Protein AF-L0NA58-F1 (afdb_monomer_lite)

Organism: NCBI:txid1125847

Secondary structure (DSSP, 8-state):
--PPPPHHHHHH-HHHHHHHHHTT--HHHHHHHHHHHHHHHHHHHHHHHHHHHHHHHHHHHHHHHHHHHHTT--

Radius of gyration: 24.09 Å; chains: 1; bounding box: 48×21×66 Å

pLDDT: mean 86.23, std 13.64, range [36.94, 96.44]

Foldseek 3Di:
DPDDDDLVRCLVDVVSVVVCVVVVHDSVNVSVVVVVVVVVVVVVVVVVVVVVVVVVVVVVVVVVVVVVVVPPDD

Structure (mmCIF, N/CA/C/O backbone):
data_AF-L0NA58-F1
#
_entry.id   AF-L0NA58-F1
#
loop_
_atom_site.group_PDB
_atom_site.id
_atom_site.type_symbol
_atom_site.label_atom_id
_atom_site.label_alt_id
_atom_site.label_comp_id
_atom_site.label_asym_id
_atom_site.label_entity_id
_atom_site.label_seq_id
_atom_site.p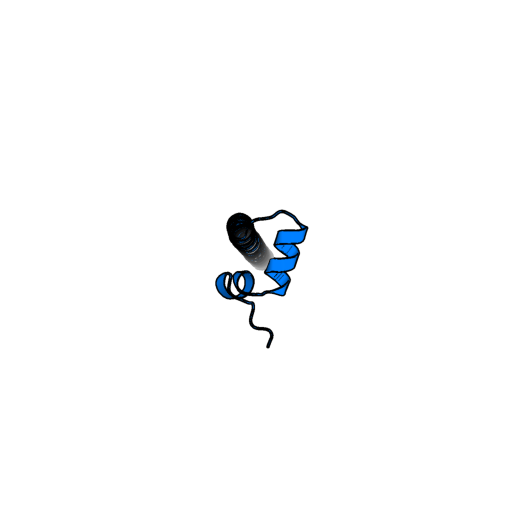dbx_PDB_ins_code
_atom_site.Cartn_x
_atom_site.Cartn_y
_atom_site.Cartn_z
_atom_site.occupancy
_atom_site.B_iso_or_equiv
_atom_site.auth_seq_id
_atom_site.auth_comp_id
_atom_site.auth_asym_id
_atom_site.auth_atom_id
_atom_site.pdbx_PDB_model_num
ATOM 1 N N . MET A 1 1 ? 14.617 -11.333 14.562 1.00 36.94 1 MET A N 1
ATOM 2 C CA . MET A 1 1 ? 13.892 -11.060 13.305 1.00 36.94 1 MET A CA 1
ATOM 3 C C . MET A 1 1 ? 12.610 -10.367 13.707 1.00 36.94 1 MET A C 1
ATOM 5 O O . MET A 1 1 ? 11.909 -10.925 14.538 1.00 36.94 1 MET A O 1
ATOM 9 N N . ALA A 1 2 ? 12.374 -9.142 13.243 1.00 58.47 2 ALA A N 1
ATOM 10 C CA . ALA A 1 2 ? 11.097 -8.478 13.474 1.00 58.47 2 ALA A CA 1
ATOM 11 C C . ALA A 1 2 ? 10.073 -9.165 12.567 1.00 58.47 2 ALA A C 1
ATOM 13 O O . AL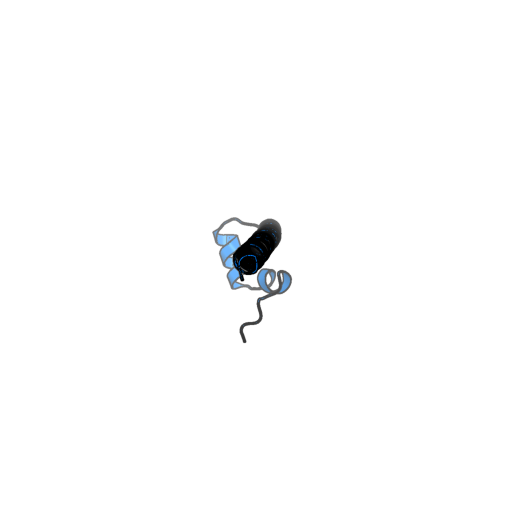A A 1 2 ? 10.152 -9.046 11.348 1.00 58.47 2 ALA A O 1
ATOM 14 N N . THR A 1 3 ? 9.224 -10.003 13.147 1.00 71.25 3 THR A N 1
ATOM 15 C CA . THR A 1 3 ? 8.039 -10.517 12.467 1.00 71.25 3 THR A CA 1
ATOM 16 C C . THR A 1 3 ? 7.050 -9.371 12.370 1.00 71.25 3 THR A C 1
ATOM 18 O O . THR A 1 3 ? 6.662 -8.824 13.402 1.00 71.25 3 THR A O 1
ATOM 21 N N . ASP A 1 4 ? 6.690 -8.990 11.145 1.00 74.56 4 ASP A N 1
ATOM 22 C CA . ASP A 1 4 ? 5.609 -8.035 10.925 1.00 74.56 4 ASP A CA 1
ATOM 23 C C . ASP A 1 4 ? 4.344 -8.564 11.604 1.00 74.56 4 ASP A C 1
ATOM 25 O O . ASP A 1 4 ? 4.005 -9.745 11.479 1.00 74.56 4 ASP A O 1
ATOM 29 N N . LEU A 1 5 ? 3.677 -7.691 12.354 1.00 76.00 5 LEU A N 1
ATOM 30 C CA . LEU A 1 5 ? 2.434 -8.032 13.027 1.00 76.00 5 LEU A CA 1
ATOM 31 C C . LEU A 1 5 ? 1.334 -8.235 11.984 1.00 76.00 5 LEU A C 1
ATOM 33 O O . LEU A 1 5 ? 1.169 -7.449 11.048 1.00 76.00 5 LEU A O 1
ATOM 37 N N . THR A 1 6 ? 0.540 -9.278 12.174 1.00 85.50 6 THR A N 1
ATOM 38 C CA . THR A 1 6 ? -0.717 -9.461 11.452 1.00 85.50 6 THR A CA 1
ATOM 39 C C . THR A 1 6 ? -1.706 -8.360 11.835 1.00 85.50 6 THR A C 1
ATOM 41 O O . THR A 1 6 ? -1.666 -7.836 12.948 1.00 85.50 6 THR A O 1
ATOM 44 N N . VAL A 1 7 ? -2.655 -8.034 10.949 1.00 83.75 7 VAL A N 1
ATOM 45 C CA . VAL A 1 7 ? -3.693 -7.016 11.223 1.00 83.75 7 VAL A CA 1
ATOM 46 C C . VAL A 1 7 ? -4.399 -7.284 12.558 1.00 83.75 7 VAL A C 1
ATOM 48 O O . VAL A 1 7 ? -4.625 -6.370 13.342 1.00 83.75 7 VAL A O 1
ATOM 51 N N . THR A 1 8 ? -4.684 -8.547 12.869 1.00 84.75 8 THR A N 1
ATOM 52 C CA . THR A 1 8 ? -5.302 -8.960 14.135 1.00 84.75 8 THR A CA 1
ATOM 53 C C . THR A 1 8 ? -4.446 -8.663 15.363 1.00 84.75 8 THR A C 1
ATOM 55 O O . THR A 1 8 ? -4.987 -8.263 16.394 1.00 84.75 8 THR A O 1
ATOM 58 N N . GLU A 1 9 ? -3.127 -8.824 15.269 1.00 88.00 9 GLU A N 1
ATOM 59 C CA . GLU A 1 9 ? -2.209 -8.506 16.367 1.00 88.00 9 GLU A CA 1
ATOM 60 C C . GLU A 1 9 ? -2.109 -6.992 16.570 1.00 88.00 9 GLU A C 1
ATOM 62 O O . GLU A 1 9 ? -2.203 -6.525 17.701 1.00 88.00 9 GLU A O 1
ATOM 67 N N . VAL A 1 10 ? -2.042 -6.221 15.480 1.00 87.00 10 VAL A N 1
ATOM 68 C CA . VAL A 1 10 ? -2.026 -4.748 15.515 1.00 87.00 10 VAL A CA 1
ATOM 69 C C . VAL A 1 10 ? -3.309 -4.193 16.153 1.00 87.00 10 VAL A C 1
ATOM 71 O O . VAL A 1 10 ? -3.254 -3.308 17.000 1.00 87.00 10 VAL A O 1
ATOM 74 N N . LEU A 1 11 ? -4.481 -4.732 15.806 1.00 88.12 11 LEU A N 1
ATOM 75 C CA . LEU A 1 11 ? -5.766 -4.289 16.374 1.00 88.12 11 LEU A CA 1
ATOM 76 C C . LEU A 1 11 ? -5.954 -4.661 17.853 1.00 88.12 11 LEU A C 1
ATOM 78 O O . LEU A 1 11 ? -6.801 -4.073 18.543 1.00 88.12 11 LEU A O 1
ATOM 82 N N . SER A 1 12 ? -5.196 -5.652 18.319 1.00 88.44 12 SER A N 1
ATOM 83 C CA . SER A 1 12 ? -5.199 -6.122 19.705 1.00 88.44 12 SER A CA 1
ATOM 84 C C . SER A 1 12 ? -4.160 -5.403 20.568 1.00 88.44 12 SER A C 1
ATOM 86 O O . SER A 1 12 ? -4.174 -5.566 21.788 1.00 88.44 12 SER A O 1
ATOM 88 N N . ASP A 1 13 ? -3.284 -4.597 19.963 1.00 90.12 13 ASP A N 1
ATOM 89 C CA . ASP A 1 13 ? -2.271 -3.835 20.679 1.00 90.12 13 ASP A CA 1
ATOM 90 C C . ASP A 1 13 ? -2.923 -2.668 21.459 1.00 90.12 13 ASP A C 1
ATOM 92 O O . ASP A 1 13 ? -3.643 -1.843 20.879 1.00 90.12 13 ASP A O 1
ATOM 96 N N . PRO A 1 14 ? -2.698 -2.579 22.783 1.00 89.38 14 PRO A N 1
ATOM 97 C CA . PRO A 1 14 ? -3.308 -1.551 23.617 1.00 89.38 14 PRO A CA 1
ATOM 98 C C . PRO A 1 14 ? -2.780 -0.141 23.321 1.00 89.38 14 PRO A C 1
ATOM 100 O O . PRO A 1 14 ? -3.545 0.815 23.425 1.00 89.38 14 PRO A O 1
ATOM 103 N N . LEU A 1 15 ? -1.511 0.016 22.935 1.00 91.88 15 LEU A N 1
ATOM 104 C CA . LEU A 1 15 ? -0.946 1.319 22.575 1.00 91.88 15 LEU A CA 1
ATOM 105 C C . LEU A 1 15 ? -1.534 1.819 21.260 1.00 91.88 15 LEU A C 1
ATOM 107 O O . LEU A 1 15 ? -1.860 2.999 21.143 1.00 91.88 15 LEU A O 1
ATOM 111 N N . ILE A 1 16 ? -1.724 0.917 20.297 1.00 90.19 16 ILE A N 1
ATOM 112 C CA . ILE A 1 16 ? -2.383 1.248 19.030 1.00 90.19 16 ILE A CA 1
ATOM 113 C C . ILE A 1 16 ? -3.835 1.639 19.289 1.00 90.19 16 ILE A C 1
ATOM 115 O O . ILE A 1 16 ? -4.292 2.642 18.756 1.00 90.19 16 ILE A O 1
ATOM 119 N N . GLY A 1 17 ? -4.536 0.920 20.170 1.00 90.88 17 GLY A N 1
ATOM 120 C CA . GLY A 1 17 ? -5.880 1.301 20.609 1.00 90.88 17 GLY A CA 1
ATOM 121 C C . GLY A 1 17 ? -5.950 2.732 21.155 1.00 90.88 17 GLY A C 1
ATOM 122 O O . GLY A 1 17 ? -6.779 3.511 20.696 1.00 90.88 17 GLY A O 1
ATOM 123 N N . LEU A 1 18 ? -5.044 3.097 22.068 1.00 92.75 18 LEU A N 1
ATOM 124 C CA . LEU A 1 18 ? -4.981 4.449 22.638 1.00 92.75 18 LEU A CA 1
ATOM 125 C C . LEU A 1 18 ? -4.676 5.523 21.587 1.00 92.75 18 LEU A C 1
ATOM 127 O O . LEU A 1 18 ? -5.222 6.622 21.650 1.00 92.75 18 LEU A O 1
ATOM 131 N N . MET A 1 19 ? -3.811 5.213 20.621 1.00 94.12 19 MET A N 1
ATOM 132 C CA . MET A 1 19 ? -3.479 6.131 19.532 1.00 94.12 19 MET A CA 1
ATOM 133 C C . MET A 1 19 ? -4.685 6.367 18.617 1.00 94.12 19 MET A C 1
ATOM 135 O O . MET A 1 19 ? -5.012 7.510 18.322 1.00 94.12 19 MET A O 1
ATOM 139 N N . LEU A 1 20 ? -5.394 5.301 18.236 1.00 93.69 20 LEU A N 1
ATOM 140 C CA . LEU A 1 20 ? -6.607 5.401 17.421 1.00 93.69 20 LEU A CA 1
ATOM 141 C C . LEU A 1 20 ? -7.699 6.213 18.122 1.00 93.69 20 LEU A C 1
ATOM 143 O O . LEU A 1 20 ? -8.339 7.050 17.490 1.00 93.69 20 LEU A O 1
ATOM 147 N N . GLU A 1 21 ? -7.881 6.014 19.429 1.00 92.50 21 GLU A N 1
ATOM 148 C CA . GLU A 1 21 ? -8.812 6.815 20.229 1.00 92.50 21 GLU A CA 1
ATOM 149 C C . GLU A 1 21 ? -8.417 8.297 20.260 1.00 92.50 21 GLU A C 1
ATOM 151 O O . GLU A 1 21 ? -9.282 9.159 20.089 1.00 92.50 21 GLU A O 1
ATOM 156 N N . ALA A 1 22 ? -7.126 8.603 20.425 1.00 94.62 22 ALA A N 1
ATOM 157 C CA . ALA A 1 22 ? -6.618 9.975 20.380 1.00 94.62 22 ALA A CA 1
ATOM 158 C C . ALA A 1 22 ? -6.831 10.635 19.006 1.00 94.62 22 ALA A C 1
ATOM 160 O O . ALA A 1 22 ? -7.126 11.829 18.938 1.00 94.62 22 ALA A O 1
ATOM 161 N N . ASP A 1 23 ? -6.746 9.847 17.934 1.00 92.88 23 ASP A N 1
ATOM 162 C CA . ASP A 1 23 ? -6.968 10.281 16.553 1.00 92.88 23 ASP A CA 1
ATOM 163 C C . ASP A 1 23 ? -8.456 10.271 16.141 1.00 92.88 23 ASP A C 1
ATOM 165 O O . ASP A 1 23 ? -8.794 10.642 15.01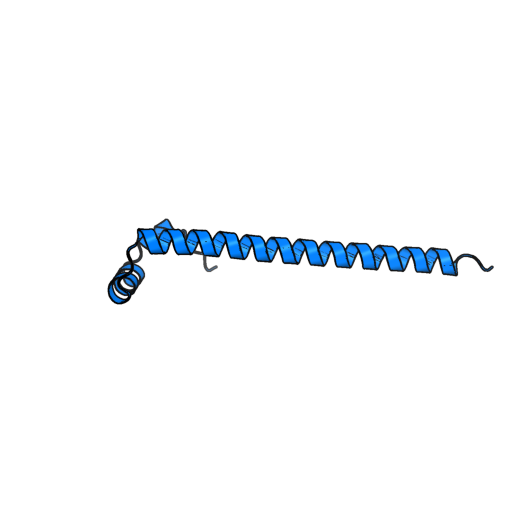5 1.00 92.88 23 ASP A O 1
ATOM 169 N N . GLY A 1 24 ? -9.368 9.856 17.031 1.00 93.88 24 GLY A N 1
ATOM 170 C CA . GLY A 1 24 ? -10.800 9.742 16.735 1.00 93.88 24 GLY A CA 1
ATOM 171 C C . GLY A 1 24 ? -11.123 8.703 15.654 1.00 93.88 24 GLY A C 1
ATOM 172 O O . GLY A 1 24 ? -12.139 8.818 14.966 1.00 93.88 24 GLY A O 1
ATOM 173 N N . MET A 1 25 ? -10.255 7.708 15.481 1.00 93.50 25 MET A N 1
ATOM 174 C CA . MET A 1 25 ? -10.356 6.670 14.464 1.00 93.50 25 MET A CA 1
ATOM 175 C C . MET A 1 25 ? -10.864 5.368 15.079 1.00 93.50 25 MET A C 1
ATOM 177 O O . MET A 1 25 ? -10.349 4.895 16.090 1.00 93.50 25 MET A O 1
ATOM 181 N N . ASP A 1 26 ? -11.860 4.743 14.452 1.00 92.88 26 ASP A N 1
ATOM 182 C CA . ASP A 1 26 ? -12.291 3.414 14.873 1.00 92.88 26 ASP A CA 1
ATOM 183 C C . ASP A 1 26 ? -11.372 2.308 14.317 1.00 92.88 26 ASP A C 1
ATOM 185 O O . ASP A 1 26 ? -10.665 2.454 13.313 1.00 92.88 26 ASP A O 1
ATOM 189 N N . LYS A 1 27 ? -11.387 1.155 14.991 1.00 90.56 27 LYS A N 1
ATOM 190 C CA . LYS A 1 27 ? -10.558 -0.000 14.622 1.00 90.56 27 LYS A CA 1
ATOM 191 C C . LYS A 1 27 ? -10.886 -0.565 13.235 1.00 90.56 27 LYS A C 1
ATOM 193 O O . LYS A 1 27 ? -10.002 -1.132 12.601 1.00 90.56 27 LYS A O 1
ATOM 198 N N . ALA A 1 28 ? -12.129 -0.432 12.771 1.00 91.19 28 ALA A N 1
ATOM 199 C CA . ALA A 1 28 ? -12.557 -0.952 11.472 1.00 91.19 28 ALA A CA 1
ATOM 200 C C . ALA A 1 28 ? -11.971 -0.117 10.325 1.00 91.19 28 ALA A C 1
ATOM 202 O O . ALA A 1 28 ? -11.366 -0.656 9.404 1.00 91.19 28 ALA A O 1
ATOM 203 N N . THR A 1 29 ? -12.056 1.203 10.446 1.00 92.69 29 THR A N 1
ATOM 204 C CA . THR A 1 29 ? -11.464 2.187 9.541 1.00 92.69 29 THR A CA 1
ATOM 205 C C . THR A 1 29 ? -9.955 2.011 9.480 1.00 92.69 29 THR A C 1
ATOM 207 O O . THR A 1 29 ? -9.373 2.003 8.398 1.00 92.69 29 THR A O 1
ATOM 210 N N . PHE A 1 30 ? -9.310 1.806 10.629 1.00 92.69 30 PHE A N 1
ATOM 211 C CA . PHE A 1 30 ? -7.881 1.530 10.667 1.00 92.69 30 PHE A CA 1
ATOM 212 C C . PHE A 1 30 ? -7.516 0.210 9.967 1.00 92.69 30 PHE A C 1
ATOM 214 O O . PHE A 1 30 ? -6.566 0.174 9.186 1.00 92.69 30 PHE A O 1
ATOM 221 N N . ALA A 1 31 ? -8.289 -0.860 10.174 1.00 92.00 31 ALA A N 1
ATOM 222 C CA . ALA A 1 31 ? -8.085 -2.131 9.479 1.00 92.00 31 ALA A CA 1
ATOM 223 C C . ALA A 1 31 ? -8.233 -1.989 7.953 1.00 92.00 31 ALA A C 1
ATOM 225 O O . ALA A 1 31 ? -7.396 -2.493 7.201 1.00 92.00 31 ALA A O 1
ATOM 226 N N . ASP A 1 32 ? -9.245 -1.249 7.497 1.00 93.75 32 ASP A N 1
ATOM 227 C CA . ASP A 1 32 ? -9.465 -0.960 6.078 1.00 93.75 32 ASP A CA 1
ATOM 228 C C . ASP A 1 32 ? -8.311 -0.150 5.473 1.00 93.75 32 ASP A C 1
ATOM 230 O O . ASP A 1 32 ? -7.900 -0.396 4.335 1.00 93.75 32 ASP A O 1
ATOM 234 N N . LEU A 1 33 ? -7.758 0.808 6.223 1.00 92.88 33 LEU A N 1
ATOM 235 C CA . LEU A 1 33 ? -6.578 1.567 5.807 1.00 92.88 33 LEU A CA 1
ATOM 236 C C . LEU A 1 33 ? -5.354 0.660 5.665 1.00 92.88 33 LEU A C 1
ATOM 238 O O . LEU A 1 33 ? -4.657 0.746 4.653 1.00 92.88 33 LEU A O 1
ATOM 242 N N . LEU A 1 34 ? -5.117 -0.235 6.627 1.00 92.06 34 LEU A N 1
ATOM 243 C CA . LEU A 1 34 ? -4.016 -1.195 6.553 1.00 92.06 34 LEU A CA 1
ATOM 244 C C . LEU A 1 34 ? -4.141 -2.111 5.328 1.00 92.06 34 LEU A C 1
ATOM 246 O O . LEU A 1 34 ? -3.150 -2.299 4.621 1.00 92.06 34 LEU A O 1
ATOM 250 N N . ASP A 1 35 ? -5.337 -2.629 5.023 1.00 92.12 35 ASP A N 1
ATOM 251 C CA . ASP A 1 35 ? -5.542 -3.480 3.840 1.00 92.12 35 ASP A CA 1
ATOM 252 C C . ASP A 1 35 ? -5.317 -2.704 2.532 1.00 92.12 35 ASP A C 1
ATOM 254 O O . ASP A 1 35 ? -4.658 -3.190 1.609 1.00 92.12 35 ASP A O 1
ATOM 258 N N . ARG A 1 36 ? -5.798 -1.456 2.453 1.00 94.75 36 ARG A N 1
ATOM 259 C CA . ARG A 1 36 ? -5.566 -0.587 1.286 1.00 94.75 36 ARG A CA 1
ATOM 260 C C . ARG A 1 36 ? -4.082 -0.322 1.066 1.00 94.75 36 ARG A C 1
ATOM 262 O O . ARG A 1 36 ? -3.596 -0.512 -0.049 1.00 94.75 36 ARG A O 1
ATOM 269 N N . VAL A 1 37 ? -3.359 0.057 2.119 1.00 92.44 37 VAL A N 1
ATOM 270 C CA . VAL A 1 37 ? -1.916 0.323 2.047 1.00 92.44 37 VAL A CA 1
ATOM 271 C C . VAL A 1 37 ? -1.152 -0.943 1.665 1.00 92.44 37 VAL A C 1
ATOM 273 O O . VAL A 1 37 ? -0.265 -0.884 0.814 1.00 92.44 37 VAL A O 1
ATOM 276 N N . ALA A 1 38 ? -1.510 -2.101 2.224 1.00 90.62 38 ALA A N 1
ATOM 277 C CA . ALA A 1 38 ? -0.876 -3.371 1.881 1.00 90.62 38 ALA A CA 1
ATOM 278 C C . ALA A 1 38 ? -1.047 -3.712 0.390 1.00 90.62 38 ALA A C 1
ATOM 280 O O . ALA A 1 38 ? -0.080 -4.081 -0.285 1.00 90.62 38 ALA A O 1
ATOM 281 N N . ARG A 1 39 ? -2.259 -3.538 -0.153 1.00 93.06 39 ARG A N 1
ATOM 282 C CA . ARG A 1 39 ? -2.542 -3.740 -1.584 1.00 93.06 39 ARG A CA 1
ATOM 283 C C . ARG A 1 39 ? -1.771 -2.769 -2.464 1.00 93.06 39 ARG A C 1
ATOM 285 O O . ARG A 1 39 ? -1.221 -3.183 -3.483 1.00 93.06 39 ARG A O 1
ATOM 292 N N . GLU A 1 40 ? -1.715 -1.501 -2.078 1.00 95.62 40 GLU A N 1
ATOM 293 C CA . GLU A 1 40 ? -0.996 -0.478 -2.830 1.00 95.62 40 GLU A CA 1
ATOM 294 C C . GLU A 1 40 ? 0.513 -0.744 -2.841 1.00 95.62 40 GLU A C 1
ATOM 296 O O . GLU A 1 40 ? 1.133 -0.738 -3.905 1.00 95.62 40 GLU A O 1
ATOM 301 N N . GLN A 1 41 ? 1.100 -1.098 -1.697 1.00 93.12 41 GLN A N 1
ATOM 302 C CA . GLN A 1 41 ? 2.504 -1.505 -1.628 1.00 93.12 41 GLN A CA 1
ATOM 303 C C . GLN A 1 41 ? 2.788 -2.738 -2.489 1.00 93.12 41 GLN A C 1
ATOM 305 O O . GLN A 1 41 ? 3.812 -2.792 -3.175 1.00 93.12 41 GLN A O 1
ATOM 310 N N . LEU A 1 42 ? 1.896 -3.733 -2.481 1.00 94.06 42 LEU A N 1
ATOM 311 C CA . LEU A 1 42 ? 2.029 -4.911 -3.336 1.00 94.06 42 LEU A CA 1
ATOM 312 C C . LEU A 1 42 ? 1.999 -4.508 -4.812 1.00 94.06 42 LEU A C 1
ATOM 314 O O . LEU A 1 42 ? 2.859 -4.940 -5.580 1.00 94.06 42 LEU A O 1
ATOM 318 N N . HIS A 1 43 ? 1.066 -3.640 -5.201 1.00 95.25 43 HIS A N 1
ATOM 319 C CA . HIS A 1 43 ? 0.958 -3.139 -6.567 1.00 95.25 43 HIS A CA 1
ATOM 320 C C . HIS A 1 43 ? 2.227 -2.398 -7.011 1.00 95.25 43 HIS A C 1
ATOM 322 O O . HIS A 1 43 ? 2.775 -2.705 -8.069 1.00 95.25 43 HIS A O 1
ATOM 328 N N . GLN A 1 44 ? 2.758 -1.499 -6.180 1.00 95.69 44 GLN A N 1
ATOM 329 C CA . GLN A 1 44 ? 4.006 -0.778 -6.454 1.00 95.69 44 GLN A CA 1
ATOM 330 C C . GLN A 1 44 ? 5.197 -1.737 -6.612 1.00 95.69 44 GLN A C 1
ATOM 332 O O . GLN A 1 44 ? 5.981 -1.628 -7.561 1.00 95.69 44 GLN A O 1
ATOM 337 N N . LYS A 1 45 ? 5.317 -2.738 -5.730 1.00 94.56 45 LYS A N 1
ATOM 338 C CA . LYS A 1 45 ? 6.356 -3.775 -5.842 1.00 94.56 45 LYS A CA 1
ATOM 339 C C . LYS A 1 45 ? 6.197 -4.595 -7.122 1.00 94.56 45 LYS A C 1
ATOM 341 O O . LYS A 1 45 ? 7.183 -4.841 -7.809 1.00 94.56 45 LYS A O 1
ATOM 346 N N . MET A 1 46 ? 4.974 -4.971 -7.485 1.00 96.25 46 MET A N 1
ATOM 347 C CA . MET A 1 46 ? 4.703 -5.695 -8.727 1.00 96.25 46 MET A CA 1
ATOM 348 C C . MET A 1 46 ? 5.079 -4.856 -9.957 1.00 96.25 46 MET A C 1
ATOM 350 O O . MET A 1 46 ? 5.739 -5.367 -10.860 1.00 96.25 46 MET A O 1
ATOM 354 N N . SER A 1 47 ? 4.714 -3.572 -9.974 1.00 95.94 47 SER A N 1
ATOM 355 C CA . SER A 1 47 ? 5.039 -2.644 -11.062 1.00 95.94 47 SER A CA 1
ATOM 356 C C . SER A 1 47 ? 6.550 -2.483 -11.229 1.00 95.94 47 SER A C 1
ATOM 358 O O . SER A 1 47 ? 7.070 -2.665 -12.326 1.00 95.94 47 SER A O 1
ATOM 360 N N . SER A 1 48 ? 7.284 -2.250 -10.137 1.00 95.44 48 SER A N 1
ATOM 361 C CA . SER A 1 48 ? 8.751 -2.137 -10.195 1.00 95.44 48 SER A CA 1
ATOM 362 C C . SER A 1 48 ? 9.434 -3.429 -10.663 1.00 95.44 48 SER A C 1
ATOM 364 O O . SER A 1 48 ? 10.438 -3.388 -11.374 1.00 95.44 48 SER A O 1
ATOM 366 N N . LEU A 1 49 ? 8.889 -4.603 -10.321 1.00 96.12 49 LEU A N 1
ATOM 367 C CA . LEU A 1 49 ? 9.373 -5.877 -10.858 1.00 96.12 49 LEU A CA 1
ATOM 368 C C . LEU A 1 49 ? 9.084 -6.018 -12.355 1.00 96.12 49 LEU A C 1
ATOM 370 O O . LEU A 1 49 ? 9.906 -6.567 -13.088 1.00 96.12 49 LEU A O 1
ATOM 374 N N . GLN A 1 50 ? 7.922 -5.562 -12.822 1.00 95.62 50 GLN A N 1
ATOM 375 C CA . GLN A 1 50 ? 7.580 -5.566 -14.244 1.00 95.62 50 GLN A CA 1
ATOM 376 C C . GLN A 1 50 ? 8.522 -4.667 -15.046 1.00 95.62 50 GLN A C 1
ATOM 378 O O . GLN A 1 50 ? 9.075 -5.136 -16.039 1.00 95.62 50 GLN A O 1
ATOM 383 N N . GLU A 1 51 ? 8.767 -3.449 -14.572 1.00 96.25 51 GLU A N 1
ATOM 384 C CA . GLU A 1 51 ? 9.698 -2.489 -15.174 1.00 96.25 51 GLU A CA 1
ATOM 385 C C . GLU A 1 51 ? 11.112 -3.071 -15.274 1.00 96.25 51 GLU A C 1
ATOM 387 O O . GLU A 1 51 ? 11.648 -3.220 -16.369 1.00 96.25 51 GLU A O 1
ATOM 392 N N . ARG A 1 52 ? 11.661 -3.581 -14.163 1.00 95.56 52 ARG A N 1
ATOM 393 C CA . ARG A 1 52 ? 12.989 -4.223 -14.155 1.00 95.56 52 ARG A CA 1
ATOM 394 C C . ARG A 1 52 ? 13.092 -5.404 -15.117 1.00 95.56 52 ARG A C 1
ATOM 396 O O . ARG A 1 52 ? 14.149 -5.641 -15.702 1.00 95.56 52 ARG A O 1
ATOM 403 N N . ARG A 1 53 ? 12.022 -6.191 -15.267 1.00 95.25 53 ARG A N 1
ATOM 404 C CA . ARG A 1 53 ? 11.999 -7.302 -16.233 1.00 95.25 53 ARG A CA 1
ATOM 405 C C . ARG A 1 53 ? 12.001 -6.796 -17.671 1.00 95.25 53 ARG A C 1
ATOM 407 O O . ARG A 1 53 ? 12.703 -7.387 -18.489 1.00 95.25 53 ARG A O 1
ATOM 414 N N . ALA A 1 54 ? 11.247 -5.740 -17.969 1.00 95.62 54 ALA A N 1
ATOM 415 C CA . ALA A 1 54 ? 11.240 -5.116 -19.287 1.00 95.62 54 ALA A CA 1
ATOM 416 C C . ALA A 1 54 ? 12.625 -4.550 -19.633 1.00 95.62 54 ALA A C 1
ATOM 418 O O . ALA A 1 54 ? 13.162 -4.875 -20.690 1.00 95.62 54 ALA A O 1
ATOM 419 N N . ASP A 1 55 ? 13.256 -3.827 -18.709 1.00 96.44 55 ASP A N 1
ATOM 420 C CA . ASP A 1 55 ? 14.601 -3.271 -18.898 1.00 96.44 55 ASP A CA 1
ATOM 421 C C . ASP A 1 55 ? 15.635 -4.355 -19.198 1.00 96.44 55 ASP A C 1
ATOM 423 O O . ASP A 1 55 ? 16.410 -4.252 -20.153 1.00 96.44 55 ASP A O 1
ATOM 427 N N . MET A 1 56 ? 15.629 -5.442 -18.419 1.00 94.69 56 MET A N 1
ATOM 428 C CA . MET A 1 56 ? 16.524 -6.576 -18.656 1.00 94.69 56 MET A CA 1
ATOM 429 C C . MET A 1 56 ? 16.269 -7.241 -20.010 1.00 94.69 56 MET A C 1
ATOM 431 O O . MET A 1 56 ? 17.220 -7.661 -20.671 1.00 94.69 56 MET A O 1
ATOM 435 N N . PHE A 1 57 ? 15.005 -7.359 -20.420 1.00 94.75 57 PHE A N 1
ATOM 436 C CA . PHE A 1 57 ? 14.641 -7.935 -21.710 1.00 94.75 57 PHE A CA 1
ATOM 437 C C . PHE A 1 57 ? 15.165 -7.079 -22.866 1.00 94.75 57 PHE A C 1
ATOM 439 O O . PHE A 1 57 ? 15.898 -7.590 -23.713 1.00 94.75 57 PHE A 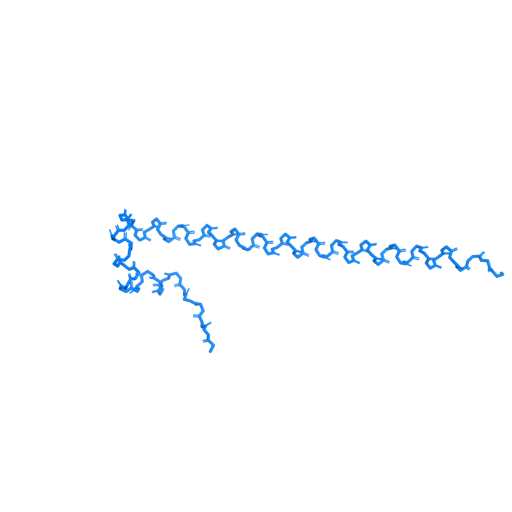O 1
ATOM 446 N N . TYR A 1 58 ? 14.870 -5.777 -22.868 1.00 94.31 58 TYR A N 1
ATOM 447 C CA . TYR A 1 58 ? 15.292 -4.876 -23.941 1.00 94.31 58 TYR A CA 1
ATOM 448 C C . TYR A 1 58 ? 16.808 -4.684 -23.986 1.00 94.31 58 TYR A C 1
ATOM 450 O O . TYR A 1 58 ? 17.386 -4.653 -25.068 1.00 94.31 58 TYR A O 1
ATOM 458 N N . THR A 1 59 ? 17.475 -4.660 -22.831 1.00 93.12 59 THR A N 1
ATOM 459 C CA . THR A 1 59 ? 18.944 -4.605 -22.772 1.00 93.12 59 THR A CA 1
ATOM 460 C C . THR A 1 59 ? 19.578 -5.845 -23.411 1.00 93.12 59 THR A C 1
ATOM 462 O O . THR A 1 59 ? 20.540 -5.733 -24.170 1.00 93.12 59 THR A O 1
ATOM 465 N N . ARG A 1 60 ? 19.033 -7.042 -23.149 1.00 93.00 60 ARG A N 1
ATOM 466 C CA . ARG A 1 60 ? 19.514 -8.288 -23.772 1.00 93.00 60 ARG A CA 1
ATOM 467 C C . ARG A 1 60 ? 19.223 -8.336 -25.267 1.00 93.00 60 ARG A C 1
ATOM 469 O O . ARG A 1 60 ? 20.075 -8.799 -26.020 1.00 93.00 60 ARG A O 1
ATOM 476 N N . LEU A 1 61 ? 18.055 -7.853 -25.688 1.00 93.19 61 LEU A N 1
ATOM 477 C CA . LEU A 1 61 ? 17.691 -7.773 -27.099 1.00 93.19 61 LEU A CA 1
ATOM 478 C C . LEU A 1 61 ? 18.673 -6.874 -27.861 1.00 93.19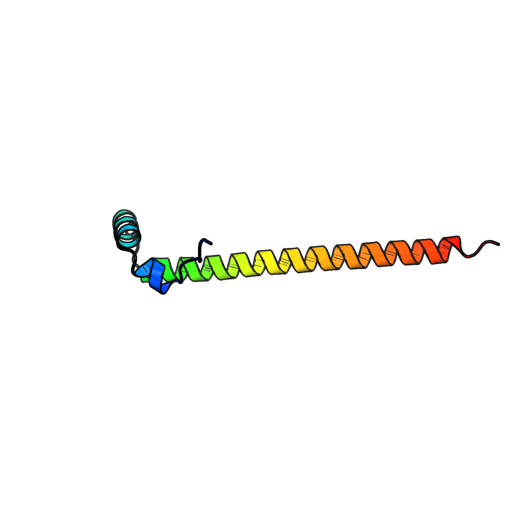 61 LEU A C 1
ATOM 480 O O . LEU A 1 61 ? 19.297 -7.337 -28.812 1.00 93.19 61 LEU A O 1
ATOM 484 N N . ALA A 1 62 ? 18.910 -5.655 -27.371 1.00 91.00 62 ALA A N 1
ATOM 485 C CA . ALA A 1 62 ? 19.860 -4.721 -27.974 1.00 91.00 62 ALA A CA 1
ATOM 486 C C . ALA A 1 62 ? 21.287 -5.300 -28.050 1.00 91.00 62 ALA A C 1
ATOM 488 O O . ALA A 1 62 ? 21.968 -5.157 -29.065 1.00 91.00 62 ALA A O 1
ATOM 489 N N . ALA A 1 63 ? 21.735 -6.009 -27.008 1.00 88.25 63 ALA A N 1
ATOM 490 C CA . ALA A 1 63 ? 23.029 -6.692 -27.021 1.00 88.25 63 ALA A CA 1
ATOM 491 C C . ALA A 1 63 ? 23.102 -7.801 -28.088 1.00 88.25 63 ALA A C 1
ATOM 493 O O . ALA A 1 63 ? 24.130 -7.947 -28.752 1.00 88.25 63 ALA A O 1
ATOM 494 N N . SER A 1 64 ? 22.017 -8.559 -28.284 1.00 85.00 64 SER A N 1
ATOM 495 C CA . SER A 1 64 ? 21.950 -9.602 -29.314 1.00 85.00 64 SER A CA 1
ATOM 496 C C . SER A 1 64 ? 21.939 -9.030 -30.736 1.00 85.00 64 SER A C 1
ATOM 498 O O . SER A 1 64 ? 22.638 -9.544 -31.608 1.00 85.00 64 SER A O 1
ATOM 500 N N . GLU A 1 65 ? 21.231 -7.921 -30.963 1.00 81.56 65 GLU A N 1
ATOM 501 C CA . GLU A 1 65 ? 21.203 -7.220 -32.252 1.00 81.56 65 GLU A CA 1
ATOM 502 C C . GLU A 1 65 ? 22.583 -6.649 -32.608 1.00 81.56 65 GLU A C 1
ATOM 504 O O . GLU A 1 65 ? 23.050 -6.798 -33.739 1.00 81.56 65 GLU A O 1
ATOM 509 N N . ALA A 1 66 ? 23.292 -6.080 -31.627 1.00 73.31 66 ALA A N 1
ATOM 510 C CA . ALA A 1 66 ? 24.662 -5.602 -31.805 1.00 73.31 66 ALA A CA 1
ATOM 511 C C . ALA A 1 66 ? 25.646 -6.737 -32.155 1.00 73.31 66 ALA A C 1
ATOM 513 O O . ALA A 1 66 ? 26.548 -6.547 -32.972 1.00 73.31 66 ALA A O 1
ATOM 514 N N . GLN A 1 67 ? 25.461 -7.933 -31.587 1.00 66.00 67 GLN A N 1
ATOM 515 C CA . GLN A 1 67 ? 26.263 -9.118 -31.914 1.00 66.00 67 GLN A CA 1
ATOM 516 C C . GLN A 1 67 ? 26.031 -9.607 -33.349 1.00 66.00 67 GLN A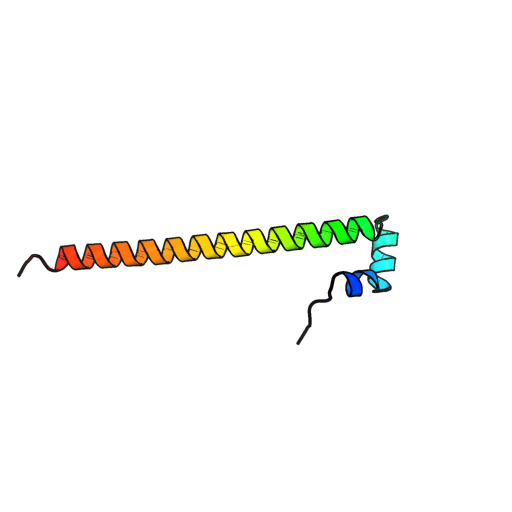 C 1
ATOM 518 O O . GLN A 1 67 ? 26.993 -9.924 -34.049 1.00 66.00 67 GLN A O 1
ATOM 523 N N . VAL A 1 68 ? 24.778 -9.622 -33.811 1.00 62.53 68 VAL A N 1
ATOM 524 C CA . VAL A 1 68 ? 24.434 -9.990 -35.196 1.00 62.53 68 VAL A CA 1
ATOM 525 C C . VAL A 1 68 ? 24.975 -8.956 -36.190 1.00 62.53 68 VAL A C 1
ATOM 527 O O . VAL A 1 68 ? 25.484 -9.332 -37.243 1.00 62.53 68 VAL A O 1
ATOM 530 N N . SER A 1 69 ? 24.952 -7.666 -35.842 1.00 57.56 69 SER A N 1
ATOM 531 C CA . SER A 1 69 ? 25.480 -6.595 -36.697 1.00 57.56 69 SER A CA 1
ATOM 532 C C . SER A 1 69 ? 27.012 -6.581 -36.811 1.00 57.56 69 SER A C 1
ATOM 534 O O . SER A 1 69 ? 27.529 -6.069 -37.802 1.00 57.56 69 SER A O 1
ATOM 536 N N . CYS A 1 70 ? 27.747 -7.114 -35.828 1.00 57.03 70 CYS A N 1
ATOM 537 C CA . CYS A 1 70 ? 29.218 -7.135 -35.823 1.00 57.03 70 CYS A CA 1
ATOM 538 C C . CYS A 1 70 ? 29.810 -8.434 -36.416 1.00 57.03 70 CYS A C 1
ATOM 540 O O . CYS A 1 70 ? 30.969 -8.460 -36.817 1.00 57.03 70 CYS A O 1
ATOM 542 N N . GLY A 1 71 ? 29.020 -9.511 -36.529 1.00 53.41 71 GLY A N 1
ATOM 543 C CA . GLY A 1 71 ? 29.447 -10.798 -37.103 1.00 53.41 71 GLY A CA 1
ATOM 544 C C . GLY A 1 71 ? 29.382 -10.905 -38.635 1.00 53.41 71 GLY A C 1
ATOM 545 O O . GLY A 1 71 ? 29.605 -11.988 -39.167 1.00 53.41 71 GLY A O 1
ATOM 546 N N . GLY A 1 72 ? 29.041 -9.821 -39.344 1.00 53.69 72 GLY A N 1
ATOM 547 C CA . GLY A 1 72 ? 28.777 -9.814 -40.791 1.00 53.69 72 GLY A CA 1
ATOM 548 C C . GLY A 1 72 ? 29.895 -9.274 -41.692 1.00 53.69 72 GLY A C 1
ATOM 549 O O . GLY A 1 72 ? 29.663 -9.123 -42.888 1.00 53.69 72 GLY A O 1
ATOM 550 N N . ILE A 1 73 ? 31.080 -8.957 -41.158 1.00 55.19 73 ILE A N 1
ATOM 551 C CA . ILE A 1 73 ? 32.242 -8.547 -41.964 1.00 55.19 73 ILE A CA 1
ATOM 552 C C . ILE A 1 73 ? 33.486 -9.293 -41.465 1.00 55.19 73 ILE A C 1
ATOM 554 O O . ILE A 1 73 ? 34.246 -8.778 -40.649 1.00 55.19 73 ILE A O 1
ATOM 558 N N . CYS A 1 74 ? 33.662 -10.512 -41.968 1.00 49.84 74 CYS A N 1
ATOM 559 C CA . CYS A 1 74 ? 34.955 -11.163 -42.172 1.00 49.84 74 CYS A CA 1
ATOM 560 C C . CYS A 1 74 ? 34.961 -11.697 -43.604 1.00 49.84 74 CYS A C 1
ATOM 562 O O . CYS A 1 74 ? 33.967 -12.370 -43.964 1.00 49.84 74 CYS A O 1
#

Sequence (74 aa):
MATDLTVTEVLSDPLIGLMLEADGMDKATFADLLDRVAREQLHQKMSSLQERRADMFYTRLAASEAQVSCGGIC